Protein AF-A0A4Y5S464-F1 (afdb_monomer_lite)

InterPro domains:
  IPR039980 MAP kinase-activating death domain protein [PTHR13008] (1-144)
  IPR056574 MAP kinase-activating death domain protein, death domain [PF23629] (43-117)

Organism: NCBI:txid27890

Foldseek 3Di:
DDDDPVNVVVVVVVVVLVVQLVPLVNLVVVLVVQLVVLCVLVVNPPDDVVNVVVCVVDDPVVVVVVLVVLLVQSLLSLLQSLLQSQLSVHDLVSSLVSSVVVLVVSPHDPVSSVVSVVVSVCSVVDHNNRDDRDDHPSVVVVVD

Structure (mmCIF, N/CA/C/O backbone):
data_AF-A0A4Y5S464-F1
#
_entry.id   AF-A0A4Y5S464-F1
#
loop_
_atom_site.group_PDB
_atom_site.id
_atom_site.type_symbol
_atom_site.label_atom_id
_atom_site.label_alt_id
_atom_site.label_comp_id
_atom_site.label_asym_id
_atom_site.label_entity_id
_atom_site.label_seq_id
_atom_site.pdbx_PDB_ins_code
_atom_site.Cartn_x
_atom_site.Cartn_y
_atom_site.Cartn_z
_atom_site.occupancy
_atom_site.B_iso_or_equiv
_atom_site.auth_seq_id
_atom_site.auth_comp_id
_atom_site.auth_asym_id
_atom_site.auth_atom_id
_atom_site.pdbx_PDB_model_num
ATOM 1 N N . GLN A 1 1 ? -9.288 -2.757 45.845 1.00 63.09 1 GLN A N 1
ATOM 2 C CA . GLN A 1 1 ? -9.103 -3.900 44.922 1.00 63.09 1 GLN A CA 1
ATOM 3 C C . GLN A 1 1 ? -7.599 -4.104 44.748 1.00 63.09 1 GLN A C 1
ATOM 5 O O . GLN A 1 1 ? -6.915 -3.106 44.565 1.00 63.09 1 GLN A O 1
ATOM 10 N N . ARG A 1 2 ? -7.060 -5.322 44.913 1.00 70.88 2 ARG A N 1
ATOM 11 C CA . ARG A 1 2 ? -5.628 -5.603 44.679 1.00 70.88 2 ARG A CA 1
ATOM 12 C C . ARG A 1 2 ? -5.464 -5.961 43.200 1.00 70.88 2 ARG A C 1
ATOM 14 O O . ARG A 1 2 ? -6.079 -6.929 42.776 1.00 70.88 2 ARG A O 1
ATOM 21 N N . LEU A 1 3 ? -4.712 -5.159 42.447 1.00 76.38 3 LEU A N 1
ATOM 22 C CA . LEU A 1 3 ? -4.381 -5.427 41.044 1.00 76.38 3 LEU A CA 1
ATOM 23 C C . LEU A 1 3 ? -3.118 -6.292 41.001 1.00 76.38 3 LEU A C 1
ATOM 25 O O . LEU A 1 3 ? -2.147 -5.974 41.695 1.00 76.38 3 LEU A O 1
ATOM 29 N N . TYR A 1 4 ? -3.115 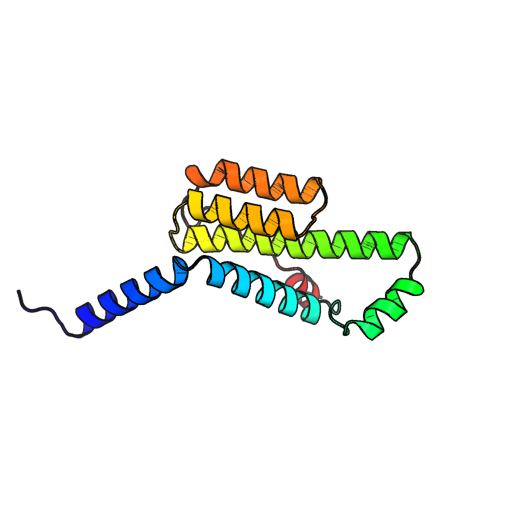-7.368 40.221 1.00 83.88 4 TYR A N 1
ATOM 30 C CA . TYR A 1 4 ? -1.912 -8.181 40.068 1.00 83.88 4 TYR A CA 1
ATOM 31 C C . TYR A 1 4 ? -0.915 -7.490 39.125 1.00 83.88 4 TYR A C 1
ATOM 33 O O . TYR A 1 4 ? -1.296 -6.857 38.144 1.00 83.88 4 TYR A O 1
ATOM 41 N N . LEU A 1 5 ? 0.387 -7.632 39.397 1.00 81.19 5 LEU A N 1
ATOM 42 C CA . LEU A 1 5 ? 1.458 -6.995 38.614 1.00 81.19 5 LEU A CA 1
ATOM 43 C C . LEU A 1 5 ? 1.368 -7.334 37.111 1.00 81.19 5 LEU A C 1
ATOM 45 O O . LEU A 1 5 ? 1.576 -6.470 36.267 1.00 81.19 5 LEU A O 1
ATOM 49 N N . PHE A 1 6 ? 1.020 -8.580 36.771 1.00 82.56 6 PHE A N 1
ATOM 50 C CA . PHE A 1 6 ? 0.881 -9.011 35.377 1.00 82.56 6 PHE A CA 1
ATOM 51 C C . PHE A 1 6 ? -0.332 -8.376 34.678 1.00 82.56 6 PHE A C 1
ATOM 53 O O . PHE A 1 6 ? -0.252 -8.084 33.491 1.00 82.56 6 PHE A O 1
ATOM 60 N N . GLU A 1 7 ? -1.429 -8.111 35.395 1.00 80.88 7 GLU A N 1
ATOM 61 C CA . GLU A 1 7 ? -2.596 -7.404 34.846 1.00 80.88 7 GLU A CA 1
ATOM 62 C C . GLU A 1 7 ? -2.238 -5.955 34.518 1.00 80.88 7 GLU A C 1
ATOM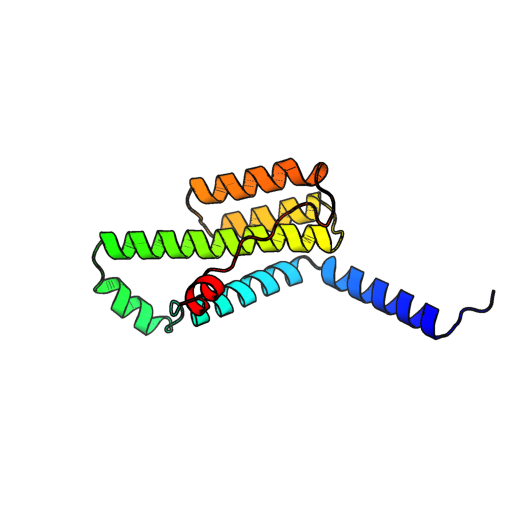 64 O O . GLU A 1 7 ? -2.650 -5.429 33.484 1.00 80.88 7 GLU A O 1
ATOM 69 N N . TRP A 1 8 ? -1.416 -5.326 35.366 1.00 78.81 8 TRP A N 1
ATOM 70 C CA . TRP A 1 8 ? -0.870 -4.001 35.089 1.00 78.81 8 TRP A CA 1
ATOM 71 C C . TRP A 1 8 ? 0.024 -4.012 33.845 1.00 78.81 8 TRP A C 1
ATOM 73 O O . TRP A 1 8 ? -0.178 -3.185 32.961 1.00 78.81 8 TRP A O 1
ATOM 83 N N . PHE A 1 9 ? 0.936 -4.983 33.721 1.00 74.50 9 PHE A N 1
ATOM 84 C CA . PHE A 1 9 ? 1.778 -5.120 32.529 1.00 74.50 9 PHE A CA 1
ATOM 85 C C . PHE A 1 9 ? 0.970 -5.366 31.254 1.00 74.50 9 PHE A C 1
ATOM 87 O O . PHE A 1 9 ? 1.260 -4.743 30.241 1.00 74.50 9 PHE A O 1
ATOM 94 N N . ILE A 1 10 ? -0.050 -6.230 31.286 1.00 78.81 10 ILE A N 1
ATOM 95 C CA . ILE A 1 10 ? -0.919 -6.467 30.124 1.00 78.81 10 ILE A CA 1
ATOM 96 C C . ILE A 1 10 ? -1.652 -5.176 29.743 1.00 78.81 10 ILE A C 1
ATOM 98 O O . ILE A 1 10 ? -1.664 -4.811 28.571 1.00 78.81 10 ILE A O 1
ATOM 102 N N . SER A 1 11 ? -2.198 -4.447 30.721 1.00 77.94 11 SER A N 1
ATOM 103 C CA . SER A 1 11 ? -2.880 -3.174 30.469 1.00 77.94 11 SER A CA 1
ATOM 104 C C . SER A 1 11 ? -1.940 -2.100 29.914 1.00 77.94 11 SER A C 1
ATOM 106 O O . SER A 1 11 ? -2.320 -1.364 29.004 1.00 77.94 11 SER A O 1
ATOM 108 N N . ASP A 1 12 ? -0.715 -2.002 30.428 1.00 77.44 12 ASP A N 1
ATOM 109 C CA . ASP A 1 12 ? 0.278 -1.041 29.947 1.00 77.44 12 ASP A CA 1
ATOM 110 C C . ASP A 1 12 ? 0.772 -1.399 28.539 1.00 77.44 12 ASP A C 1
ATOM 112 O O . ASP A 1 12 ? 0.837 -0.542 27.658 1.00 77.44 12 ASP A O 1
ATOM 116 N N . LEU A 1 13 ? 0.990 -2.690 28.271 1.00 72.00 13 LEU A N 1
ATOM 117 C CA . LEU A 1 13 ? 1.339 -3.189 26.944 1.00 72.00 13 LEU A CA 1
ATOM 118 C C . LEU A 1 13 ? 0.211 -2.938 25.938 1.00 72.00 13 LEU A C 1
ATOM 120 O O . LEU A 1 13 ? 0.476 -2.542 24.807 1.00 72.00 13 LEU A O 1
ATOM 124 N N . GLU A 1 14 ? -1.050 -3.120 26.335 1.00 74.06 14 GLU A N 1
ATOM 125 C CA . GLU A 1 14 ? -2.207 -2.793 25.500 1.00 74.06 14 GLU A CA 1
ATOM 126 C C . GLU A 1 14 ? -2.301 -1.298 25.201 1.00 74.06 14 GLU A C 1
ATOM 128 O O . GLU A 1 14 ? -2.581 -0.933 24.059 1.00 74.06 14 GLU A O 1
ATOM 133 N N . LYS A 1 15 ? -2.011 -0.433 26.179 1.00 76.38 15 LYS A N 1
ATOM 134 C CA . LYS A 1 15 ? -1.976 1.024 25.989 1.00 76.38 15 LYS A CA 1
ATOM 135 C C . LYS A 1 15 ? -0.849 1.457 25.062 1.00 76.38 15 LYS A C 1
ATOM 137 O O . LYS A 1 15 ? -1.091 2.238 24.146 1.00 76.38 15 LYS A O 1
ATOM 142 N N . LEU A 1 16 ? 0.363 0.942 25.261 1.00 72.62 16 LEU A N 1
ATOM 143 C CA . LEU A 1 16 ? 1.512 1.217 24.394 1.00 72.62 16 LEU A CA 1
ATOM 144 C C . LEU A 1 16 ? 1.250 0.726 22.971 1.00 72.62 16 LEU A C 1
ATOM 146 O O . LEU A 1 16 ? 1.499 1.442 22.004 1.00 72.62 16 LEU A O 1
ATOM 150 N N . ARG A 1 17 ? 0.672 -0.468 22.845 1.00 68.81 17 ARG A N 1
ATOM 151 C CA . ARG A 1 17 ? 0.278 -1.059 21.571 1.00 68.81 17 ARG A CA 1
ATOM 152 C C . ARG A 1 17 ? -0.788 -0.209 20.869 1.00 68.81 17 ARG A C 1
ATOM 154 O O . ARG A 1 17 ? -0.638 0.100 19.694 1.00 68.81 17 ARG A O 1
ATOM 161 N N . HIS A 1 18 ? -1.816 0.233 21.590 1.00 72.25 18 HIS A N 1
ATOM 162 C CA . HIS A 1 18 ? -2.836 1.143 21.065 1.00 72.25 18 HIS A CA 1
ATOM 163 C C . HIS A 1 18 ? -2.245 2.506 20.666 1.00 72.25 18 HIS A C 1
ATOM 165 O O . HIS A 1 18 ? -2.634 3.062 19.645 1.00 72.25 18 HIS A O 1
ATOM 171 N N . SER A 1 19 ? -1.281 3.026 21.431 1.00 78.31 19 SER A N 1
ATOM 172 C CA . SER A 1 19 ? -0.553 4.264 21.119 1.00 78.31 19 SER A CA 1
ATOM 173 C C . SER A 1 19 ? 0.261 4.144 19.824 1.00 78.31 19 SER A C 1
ATOM 175 O O . SER A 1 19 ? 0.228 5.044 18.987 1.00 78.31 19 SER A O 1
ATOM 177 N N . LEU A 1 20 ? 0.926 3.002 19.610 1.00 80.69 20 LEU A N 1
ATOM 178 C CA . LEU A 1 20 ? 1.693 2.740 18.393 1.00 80.69 20 LEU A CA 1
ATOM 179 C C . LEU A 1 20 ? 0.788 2.636 17.158 1.00 80.69 20 LEU A C 1
ATOM 181 O O . LEU A 1 20 ? 1.052 3.299 16.161 1.00 80.69 20 LEU A O 1
ATOM 185 N N . TRP A 1 21 ? -0.297 1.854 17.215 1.00 84.69 21 TRP A N 1
ATOM 186 C CA . TRP A 1 21 ? -1.204 1.708 16.066 1.00 84.69 21 TRP A CA 1
ATOM 187 C C . TRP A 1 21 ? -1.999 2.977 15.767 1.00 84.69 21 TRP A C 1
ATOM 189 O O . TRP A 1 21 ? -2.328 3.225 14.610 1.00 84.69 21 TRP A O 1
ATOM 199 N N . ALA A 1 22 ? -2.297 3.786 16.787 1.00 82.88 22 ALA A N 1
ATOM 200 C CA . ALA A 1 22 ? -2.927 5.090 16.605 1.00 82.88 22 ALA A CA 1
ATOM 201 C C . ALA A 1 22 ? -1.994 6.096 15.909 1.00 82.88 22 ALA A C 1
ATOM 203 O O . ALA A 1 22 ? -2.467 7.068 15.317 1.00 82.88 22 ALA A O 1
ATOM 204 N N . ASN A 1 23 ? -0.675 5.871 15.934 1.00 90.38 23 ASN A N 1
ATOM 205 C CA . ASN A 1 23 ? 0.254 6.682 15.167 1.00 90.38 23 ASN A CA 1
ATOM 206 C C . ASN A 1 23 ? 0.123 6.363 13.672 1.00 90.38 23 ASN A C 1
ATOM 208 O O . ASN A 1 23 ? 0.663 5.389 13.158 1.00 90.38 23 ASN A O 1
ATOM 212 N N . LEU A 1 24 ? -0.557 7.238 12.939 1.00 89.56 24 LEU A N 1
ATOM 213 C CA . LEU A 1 24 ? -0.723 7.092 11.499 1.00 89.56 24 LEU A CA 1
ATOM 214 C C . LEU A 1 24 ? 0.603 7.115 10.720 1.00 89.56 24 LEU A C 1
ATOM 216 O O . LEU A 1 24 ? 0.649 6.554 9.627 1.00 89.56 24 LEU A O 1
ATOM 220 N N . GLN A 1 25 ? 1.670 7.744 11.225 1.00 91.69 25 GLN A N 1
ATOM 221 C CA . GLN A 1 25 ? 2.973 7.729 10.546 1.00 91.69 25 GLN A CA 1
ATOM 222 C C . GLN A 1 25 ? 3.562 6.318 10.501 1.00 91.69 25 GLN A C 1
ATOM 224 O O . GLN A 1 25 ? 4.039 5.893 9.457 1.00 91.69 25 GLN A O 1
ATOM 229 N N . PHE A 1 26 ? 3.411 5.561 11.589 1.00 92.56 26 PHE A N 1
ATOM 230 C CA . PHE A 1 26 ? 3.907 4.191 11.684 1.00 92.56 26 PHE A CA 1
ATOM 231 C C . PHE A 1 26 ? 3.412 3.315 10.521 1.00 92.56 26 PHE A C 1
ATOM 233 O O . PHE A 1 26 ? 4.185 2.575 9.926 1.00 92.56 26 PHE A O 1
ATOM 240 N N . TRP A 1 27 ? 2.138 3.430 10.142 1.00 94.50 27 TRP A N 1
ATOM 241 C CA . TRP A 1 27 ? 1.570 2.646 9.038 1.00 94.50 27 TRP A CA 1
ATOM 242 C C . TRP A 1 27 ? 2.109 3.026 7.662 1.00 94.50 27 TRP A C 1
ATOM 244 O O . TRP A 1 27 ? 2.127 2.197 6.755 1.00 94.50 27 TRP A O 1
ATOM 254 N N . GLU A 1 28 ? 2.520 4.278 7.495 1.00 95.06 28 GLU A N 1
ATOM 255 C CA . GLU A 1 28 ? 3.161 4.740 6.269 1.00 95.06 28 GLU A CA 1
ATOM 256 C C . GLU A 1 28 ? 4.589 4.211 6.175 1.00 95.06 28 GLU A C 1
ATOM 258 O O . GLU A 1 28 ? 4.963 3.687 5.131 1.00 95.06 28 GLU A O 1
ATOM 263 N N . ASP A 1 29 ? 5.330 4.236 7.283 1.00 95.31 29 ASP A N 1
ATOM 264 C CA . ASP A 1 29 ? 6.674 3.663 7.359 1.00 95.31 29 ASP A CA 1
ATOM 265 C C . ASP A 1 29 ? 6.630 2.146 7.093 1.00 95.31 29 ASP A C 1
ATOM 267 O O . ASP A 1 29 ? 7.336 1.651 6.218 1.00 95.31 29 ASP A O 1
ATOM 271 N N . VAL A 1 30 ? 5.697 1.419 7.727 1.00 94.94 30 VAL A N 1
ATOM 272 C CA . VAL A 1 30 ? 5.469 -0.019 7.477 1.00 94.94 30 VAL A CA 1
ATOM 273 C C . VAL A 1 30 ? 5.149 -0.304 6.011 1.00 94.94 30 VAL A C 1
ATOM 275 O O . VAL A 1 30 ? 5.612 -1.301 5.458 1.00 94.94 30 VAL A O 1
ATOM 278 N N . PHE A 1 31 ? 4.346 0.547 5.367 1.00 95.94 31 PHE A N 1
ATOM 279 C CA . PHE A 1 31 ? 4.045 0.394 3.947 1.00 95.94 31 PHE A CA 1
ATOM 280 C C . PHE A 1 31 ? 5.298 0.562 3.088 1.00 95.94 31 PHE A C 1
ATOM 282 O O . PHE A 1 31 ? 5.548 -0.266 2.215 1.00 95.94 31 PHE A O 1
ATOM 289 N N . LEU A 1 32 ? 6.088 1.608 3.336 1.00 95.06 32 LEU A N 1
ATOM 290 C CA . LEU A 1 32 ? 7.307 1.888 2.580 1.00 95.06 32 LEU A CA 1
ATOM 291 C C . LEU A 1 32 ? 8.354 0.785 2.762 1.00 95.06 32 LEU A C 1
ATOM 293 O O . LEU A 1 32 ? 8.931 0.340 1.769 1.00 95.06 32 LEU A O 1
ATOM 297 N N . ASP A 1 33 ? 8.529 0.290 3.986 1.00 95.19 33 ASP A N 1
ATOM 298 C CA . ASP A 1 33 ? 9.431 -0.821 4.291 1.00 95.19 33 ASP A CA 1
ATOM 299 C C . ASP A 1 33 ? 8.997 -2.105 3.570 1.00 95.19 33 ASP A C 1
ATOM 301 O O . ASP A 1 33 ? 9.813 -2.776 2.937 1.00 95.19 33 ASP A O 1
ATOM 305 N N . ALA A 1 34 ? 7.697 -2.424 3.590 1.00 94.56 34 ALA A N 1
ATOM 306 C CA . ALA A 1 34 ? 7.164 -3.594 2.896 1.00 94.56 34 ALA A CA 1
ATOM 307 C C . ALA A 1 34 ? 7.299 -3.480 1.366 1.00 94.56 34 ALA A C 1
ATOM 309 O O . ALA A 1 34 ? 7.586 -4.471 0.695 1.00 94.56 34 ALA A O 1
ATOM 310 N N . VAL A 1 35 ? 7.122 -2.278 0.805 1.00 94.00 35 VAL A N 1
ATOM 311 C CA . VAL A 1 35 ? 7.354 -2.009 -0.624 1.00 94.00 35 VAL A CA 1
ATOM 312 C C . VAL A 1 35 ? 8.826 -2.197 -0.978 1.00 94.00 35 VAL A C 1
ATOM 314 O O . VAL A 1 35 ? 9.121 -2.852 -1.977 1.00 94.00 35 VAL A O 1
ATOM 317 N N . ALA A 1 36 ? 9.742 -1.647 -0.178 1.00 92.38 36 ALA A N 1
ATOM 318 C CA . ALA A 1 36 ? 11.178 -1.790 -0.396 1.00 92.38 36 ALA A CA 1
ATOM 319 C C . ALA A 1 36 ? 11.595 -3.266 -0.355 1.00 92.38 36 ALA A C 1
ATOM 321 O O . ALA A 1 36 ? 12.223 -3.755 -1.293 1.00 92.38 36 ALA A O 1
ATOM 322 N N . GLN A 1 37 ? 11.152 -3.999 0.670 1.00 92.00 37 GLN A N 1
ATOM 323 C CA . GLN A 1 37 ? 11.432 -5.425 0.810 1.00 92.00 37 GLN A CA 1
ATOM 324 C C . GLN A 1 37 ? 10.897 -6.239 -0.374 1.00 92.00 37 GLN A C 1
ATOM 326 O O . GLN A 1 37 ? 11.612 -7.072 -0.924 1.00 92.00 37 GLN A O 1
ATOM 331 N N . GLU A 1 38 ? 9.650 -6.015 -0.793 1.00 91.94 38 GLU A N 1
ATOM 332 C CA . GLU A 1 38 ? 9.094 -6.762 -1.921 1.00 91.94 38 GLU A CA 1
ATOM 333 C C . GLU A 1 38 ? 9.806 -6.447 -3.230 1.00 91.94 38 GLU A C 1
ATOM 335 O O . GLU A 1 38 ? 10.069 -7.373 -3.996 1.00 91.94 38 GLU A O 1
ATOM 340 N N . ARG A 1 39 ? 10.145 -5.176 -3.481 1.00 90.69 39 ARG A N 1
ATOM 341 C CA . ARG A 1 39 ? 10.906 -4.775 -4.671 1.00 90.69 39 ARG A CA 1
ATOM 342 C C . ARG A 1 39 ? 12.278 -5.442 -4.707 1.00 90.69 39 ARG A C 1
ATOM 344 O O . ARG A 1 39 ? 12.669 -5.911 -5.775 1.00 90.69 39 ARG A O 1
ATOM 351 N N . ASP A 1 40 ? 12.973 -5.532 -3.578 1.00 88.94 40 ASP A N 1
ATOM 352 C CA . ASP A 1 40 ? 14.239 -6.265 -3.472 1.00 88.94 40 ASP A CA 1
ATOM 353 C C . ASP A 1 40 ? 14.039 -7.759 -3.789 1.00 88.94 40 ASP A C 1
ATOM 355 O O . ASP A 1 40 ? 14.675 -8.309 -4.690 1.00 88.94 40 ASP A O 1
ATOM 359 N N . MET A 1 41 ? 13.043 -8.399 -3.166 1.00 87.81 41 MET A N 1
ATOM 360 C CA . MET A 1 41 ? 12.755 -9.825 -3.367 1.00 87.81 41 MET A CA 1
ATOM 361 C C . MET A 1 41 ? 12.371 -10.193 -4.808 1.00 87.81 41 MET A C 1
ATOM 363 O O . MET A 1 41 ? 12.708 -11.286 -5.269 1.00 87.81 41 MET A O 1
ATOM 367 N N . VAL A 1 42 ? 11.652 -9.322 -5.527 1.00 86.88 42 VAL A N 1
ATOM 368 C CA . VAL A 1 42 ? 11.296 -9.551 -6.942 1.00 86.88 42 VAL A CA 1
ATOM 369 C C . VAL A 1 42 ? 12.372 -9.051 -7.917 1.00 86.88 42 VAL A C 1
ATOM 371 O O . VAL A 1 42 ? 12.214 -9.195 -9.131 1.00 86.88 42 VAL A O 1
ATOM 374 N N . GLY A 1 43 ? 13.471 -8.483 -7.406 1.00 83.69 43 GLY A N 1
ATOM 375 C CA . GLY A 1 43 ? 14.601 -7.990 -8.192 1.00 83.69 43 GLY A CA 1
ATOM 376 C C . GLY A 1 43 ? 14.345 -6.662 -8.910 1.00 83.69 43 GLY A C 1
ATOM 377 O O . GLY A 1 43 ? 15.020 -6.369 -9.900 1.00 83.69 43 GLY A O 1
ATOM 378 N N . MET A 1 44 ? 13.369 -5.878 -8.447 1.00 82.88 44 MET A N 1
ATOM 379 C CA . MET A 1 44 ? 13.079 -4.523 -8.925 1.00 82.88 44 MET A CA 1
ATOM 380 C C . MET A 1 44 ? 13.964 -3.456 -8.272 1.00 82.88 44 MET A C 1
ATOM 382 O O . MET A 1 44 ? 14.172 -2.419 -8.894 1.00 82.88 44 MET A O 1
ATOM 386 N N . ASP A 1 45 ? 14.509 -3.685 -7.073 1.00 76.50 45 ASP A N 1
ATOM 387 C CA . ASP A 1 45 ? 15.404 -2.728 -6.410 1.00 76.50 45 ASP A CA 1
ATOM 388 C C . ASP A 1 45 ? 16.875 -2.988 -6.779 1.00 76.50 45 ASP A C 1
ATOM 390 O O . ASP A 1 45 ? 17.550 -3.829 -6.198 1.00 76.50 45 ASP A O 1
ATOM 394 N N . GLN A 1 46 ? 17.3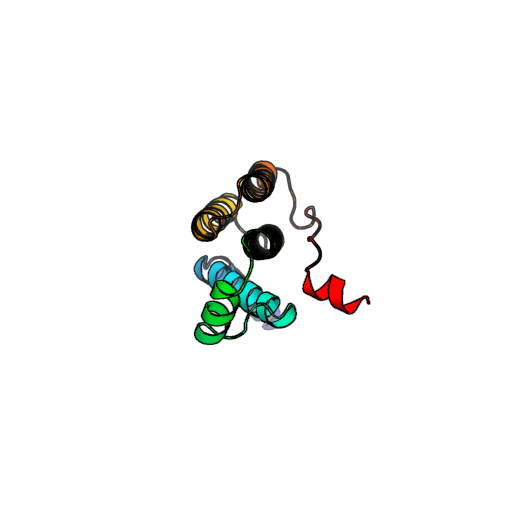69 -2.309 -7.818 1.00 66.31 46 GLN A N 1
ATOM 395 C CA . GLN A 1 46 ? 18.754 -2.453 -8.309 1.00 66.31 46 GLN A CA 1
ATOM 396 C C . GLN A 1 46 ? 19.580 -1.169 -8.146 1.00 66.31 46 GLN A C 1
ATOM 398 O O . GLN A 1 46 ? 20.605 -0.982 -8.795 1.00 66.31 46 GLN A O 1
ATOM 403 N N . GLY A 1 47 ? 19.140 -0.252 -7.285 1.00 68.94 47 GLY A N 1
ATOM 404 C CA . GLY A 1 47 ? 19.767 1.056 -7.135 1.00 68.94 47 GLY A CA 1
ATOM 405 C C . GLY A 1 47 ? 19.438 2.017 -8.287 1.00 68.94 47 GLY A C 1
ATOM 406 O O . GLY A 1 47 ? 19.332 1.660 -9.463 1.00 68.94 47 GLY A O 1
ATOM 407 N N . THR A 1 48 ? 19.285 3.294 -7.942 1.00 68.44 48 THR A N 1
ATOM 408 C CA . THR A 1 48 ? 18.728 4.339 -8.823 1.00 68.44 48 THR A CA 1
ATOM 409 C C . THR A 1 48 ? 19.470 4.494 -10.156 1.00 68.44 48 THR A C 1
ATOM 411 O O . THR A 1 48 ? 18.845 4.675 -11.202 1.00 68.44 48 THR A O 1
ATOM 414 N N . VAL A 1 49 ? 20.802 4.389 -10.150 1.00 73.75 49 VAL A N 1
ATOM 415 C CA . VAL A 1 49 ? 21.642 4.560 -11.348 1.00 73.75 49 VAL A CA 1
ATOM 416 C C . VAL A 1 49 ? 21.510 3.382 -12.312 1.00 73.75 49 VAL A C 1
ATOM 418 O O . VAL A 1 49 ? 21.437 3.584 -13.527 1.00 73.75 49 VAL A O 1
ATOM 421 N N . GLU A 1 50 ? 21.484 2.153 -11.799 1.00 75.00 50 GLU A N 1
ATOM 422 C CA . GLU A 1 50 ? 21.374 0.960 -12.640 1.00 75.00 50 GLU A CA 1
ATOM 423 C C . GLU A 1 50 ? 19.965 0.833 -13.220 1.00 75.00 50 GLU A C 1
ATOM 425 O O . GLU A 1 50 ? 19.813 0.579 -14.418 1.00 75.00 50 GLU A O 1
ATOM 430 N N . MET A 1 51 ? 18.942 1.142 -12.416 1.00 75.12 51 MET A N 1
ATOM 431 C CA . MET A 1 51 ? 17.559 1.219 -12.882 1.00 75.12 51 MET A CA 1
ATOM 432 C C . MET A 1 51 ? 17.393 2.209 -14.033 1.00 75.12 51 MET A C 1
ATOM 434 O O . MET A 1 51 ? 16.795 1.867 -15.050 1.00 75.12 51 MET A O 1
ATOM 438 N N . MET A 1 52 ? 17.963 3.412 -13.920 1.00 76.25 52 MET A N 1
ATOM 439 C CA . MET A 1 52 ? 17.891 4.428 -14.978 1.00 76.25 52 MET A CA 1
ATOM 440 C C . MET A 1 52 ? 18.567 3.961 -16.275 1.00 76.25 52 MET A C 1
ATOM 442 O O . MET A 1 52 ? 18.030 4.172 -17.366 1.00 76.25 52 MET A O 1
ATOM 446 N N . LYS A 1 53 ? 19.718 3.282 -16.169 1.00 79.44 53 LYS A N 1
ATOM 447 C CA . LYS A 1 53 ? 20.429 2.712 -17.325 1.00 79.44 53 LYS A CA 1
ATOM 448 C C . LYS A 1 53 ? 19.659 1.567 -17.980 1.00 79.44 53 LYS A C 1
ATOM 450 O O . LYS A 1 53 ? 19.616 1.508 -19.201 1.00 79.44 53 LYS A O 1
ATOM 455 N N . ARG A 1 54 ? 19.032 0.678 -17.204 1.00 78.12 54 ARG A N 1
ATOM 456 C CA . ARG A 1 54 ? 18.170 -0.378 -17.760 1.00 78.12 54 ARG A CA 1
ATOM 457 C C . ARG A 1 54 ? 16.917 0.219 -18.383 1.00 78.12 54 ARG A C 1
ATOM 459 O O . ARG A 1 54 ? 16.543 -0.140 -19.489 1.00 78.12 54 ARG A O 1
ATOM 466 N N . TYR A 1 55 ? 16.287 1.186 -17.726 1.00 79.12 55 TYR A N 1
ATOM 467 C CA . TYR A 1 55 ? 15.062 1.792 -18.234 1.00 79.12 55 TYR A CA 1
ATOM 468 C C . TYR A 1 55 ? 15.263 2.455 -19.602 1.00 79.12 55 TYR A C 1
ATOM 470 O O . TYR A 1 55 ? 14.394 2.342 -20.472 1.00 79.12 55 TYR A O 1
ATOM 478 N N . SER A 1 56 ? 16.412 3.103 -19.833 1.00 80.69 56 SER A N 1
ATOM 479 C CA . SER A 1 56 ? 16.724 3.732 -21.121 1.00 80.69 56 SER A CA 1
ATOM 480 C C . SER A 1 56 ? 16.865 2.723 -22.269 1.00 80.69 56 SER A C 1
ATOM 482 O O . SER A 1 56 ? 16.514 3.071 -23.396 1.00 80.69 56 SER A O 1
ATOM 484 N N . THR A 1 57 ? 17.263 1.477 -21.988 1.00 84.81 57 THR A N 1
ATOM 485 C CA . THR A 1 57 ? 17.420 0.410 -22.992 1.00 84.81 57 THR A CA 1
ATOM 486 C C . THR A 1 57 ? 16.150 -0.407 -23.237 1.00 84.81 57 THR A C 1
ATOM 488 O O . THR A 1 57 ? 16.042 -1.051 -24.278 1.00 84.81 57 THR A O 1
ATOM 491 N N . LEU A 1 58 ? 15.169 -0.356 -22.329 1.00 86.50 58 LEU A N 1
ATOM 492 C CA . LEU A 1 58 ? 13.903 -1.076 -22.483 1.00 86.50 58 LEU A CA 1
ATOM 493 C C . LEU A 1 58 ? 13.029 -0.515 -23.607 1.00 86.50 58 LEU A C 1
ATOM 495 O O . LEU A 1 58 ? 12.860 0.701 -23.765 1.00 86.50 58 LEU A O 1
ATOM 499 N N . SER A 1 59 ? 12.367 -1.424 -24.319 1.00 90.69 59 SER A N 1
ATOM 500 C CA . SER A 1 59 ? 11.312 -1.088 -25.266 1.00 90.69 59 SER A CA 1
ATOM 501 C C . SER A 1 59 ? 10.102 -0.468 -24.557 1.00 90.69 59 SER A C 1
ATOM 503 O O . SER A 1 59 ? 9.849 -0.668 -23.366 1.00 90.69 59 SER A O 1
ATOM 505 N N . ARG A 1 60 ? 9.269 0.253 -25.315 1.00 89.06 60 ARG A N 1
ATOM 506 C CA . ARG A 1 60 ? 8.011 0.822 -24.800 1.00 89.06 60 ARG A CA 1
ATOM 507 C C . ARG A 1 60 ? 7.093 -0.241 -24.178 1.00 89.06 60 ARG A C 1
ATOM 509 O O . ARG A 1 60 ? 6.375 0.063 -23.227 1.00 89.06 60 ARG A O 1
ATOM 516 N N . VAL A 1 61 ? 7.102 -1.463 -24.711 1.00 91.31 61 VAL A N 1
ATOM 517 C CA . VAL A 1 61 ? 6.281 -2.572 -24.204 1.00 91.31 61 VAL A CA 1
ATOM 518 C C . VAL A 1 61 ? 6.799 -3.049 -22.849 1.00 91.31 61 VAL A C 1
ATOM 520 O O . VAL A 1 61 ? 6.012 -3.190 -21.918 1.00 91.31 61 VAL A O 1
ATOM 523 N N . GLU A 1 62 ? 8.111 -3.231 -22.706 1.00 87.31 62 GLU A N 1
ATOM 524 C CA . GLU A 1 62 ? 8.723 -3.662 -21.444 1.00 87.31 62 GLU A CA 1
ATOM 525 C C . GLU A 1 62 ? 8.580 -2.608 -20.347 1.00 87.31 62 GLU A C 1
ATOM 527 O O . GLU A 1 62 ? 8.231 -2.949 -19.221 1.00 87.31 62 GLU A O 1
ATOM 532 N N . ARG A 1 63 ? 8.741 -1.320 -20.680 1.00 87.94 63 ARG A N 1
ATOM 533 C CA . ARG A 1 63 ? 8.474 -0.222 -19.735 1.00 87.94 63 ARG A CA 1
ATOM 534 C C . ARG A 1 63 ? 7.038 -0.257 -19.223 1.00 87.94 63 ARG A C 1
ATOM 536 O O . ARG A 1 63 ? 6.808 -0.137 -18.026 1.00 87.94 63 ARG A O 1
ATOM 543 N N . LYS A 1 64 ? 6.072 -0.467 -20.122 1.00 88.94 64 LYS A N 1
ATOM 544 C CA . LYS A 1 64 ? 4.658 -0.575 -19.746 1.00 88.94 64 LYS A CA 1
ATOM 545 C C . LYS A 1 64 ? 4.392 -1.810 -18.883 1.00 88.94 64 LYS A C 1
ATOM 547 O O . LYS A 1 64 ? 3.578 -1.744 -17.970 1.00 88.94 64 LYS A O 1
ATOM 552 N N . ARG A 1 65 ? 5.071 -2.926 -19.154 1.00 89.06 65 ARG A N 1
ATOM 553 C CA . ARG A 1 65 ? 4.978 -4.133 -18.329 1.00 89.06 65 ARG A CA 1
ATOM 554 C C . ARG A 1 65 ? 5.518 -3.893 -16.919 1.00 89.06 65 ARG A C 1
ATOM 556 O O . ARG A 1 65 ? 4.811 -4.199 -15.972 1.00 89.06 65 ARG A O 1
ATOM 563 N N . LEU A 1 66 ? 6.694 -3.277 -16.787 1.00 88.31 66 LEU A N 1
ATOM 564 C CA . LEU A 1 66 ? 7.255 -2.924 -15.480 1.00 88.31 66 LEU A CA 1
ATOM 565 C C . LEU A 1 66 ? 6.335 -1.993 -14.687 1.00 88.31 66 LEU A C 1
ATOM 567 O O . LEU A 1 66 ? 6.130 -2.218 -13.503 1.00 88.31 66 LEU A O 1
ATOM 571 N N . GLN A 1 67 ? 5.731 -0.996 -15.338 1.00 88.88 67 GLN A N 1
ATOM 572 C CA . GLN A 1 67 ? 4.739 -0.125 -14.694 1.00 88.88 67 GLN A CA 1
ATOM 573 C C . GLN A 1 67 ? 3.529 -0.912 -14.174 1.00 88.88 67 GLN A C 1
ATOM 575 O O . GLN A 1 67 ? 3.062 -0.663 -13.070 1.00 88.88 67 GLN A O 1
ATOM 580 N N . LEU A 1 68 ? 3.026 -1.879 -14.948 1.00 91.44 68 LEU A N 1
ATOM 581 C CA . LEU A 1 68 ? 1.907 -2.722 -14.519 1.00 91.44 68 LEU A CA 1
ATOM 582 C C . LEU A 1 68 ? 2.280 -3.658 -13.364 1.00 91.44 68 LEU A C 1
ATOM 584 O O . LEU A 1 68 ? 1.441 -3.907 -12.497 1.00 91.44 68 LEU A O 1
ATOM 588 N N . ASP A 1 69 ? 3.502 -4.188 -13.367 1.00 90.62 69 ASP A N 1
ATOM 589 C CA . ASP A 1 69 ? 4.006 -5.044 -12.293 1.00 90.62 69 ASP A CA 1
ATOM 590 C C . ASP A 1 69 ? 4.206 -4.231 -10.996 1.00 90.62 69 ASP A C 1
ATOM 592 O O . ASP A 1 69 ? 3.828 -4.695 -9.920 1.00 90.62 69 ASP A O 1
ATOM 596 N N . GLU A 1 70 ? 4.688 -2.990 -11.107 1.00 91.62 70 GLU A N 1
ATOM 597 C CA . GLU A 1 70 ? 4.807 -2.032 -10.001 1.00 91.62 70 GLU A CA 1
ATOM 598 C C . GLU A 1 70 ? 3.433 -1.659 -9.417 1.00 91.62 70 GLU A C 1
ATOM 600 O O . GLU A 1 70 ? 3.203 -1.797 -8.214 1.00 91.62 70 GLU A O 1
ATOM 605 N N . ASP A 1 71 ? 2.472 -1.284 -10.268 1.00 93.62 71 ASP A N 1
ATOM 606 C CA . ASP A 1 71 ? 1.095 -0.995 -9.853 1.00 93.62 71 ASP A CA 1
ATOM 607 C C . ASP A 1 71 ? 0.462 -2.188 -9.113 1.00 93.62 71 ASP A C 1
ATOM 609 O O . ASP A 1 71 ? -0.263 -2.036 -8.121 1.00 93.62 71 ASP A O 1
ATOM 613 N N . ARG A 1 72 ? 0.735 -3.410 -9.587 1.00 92.81 72 ARG A N 1
ATOM 614 C CA . ARG A 1 72 ? 0.257 -4.642 -8.956 1.00 92.81 72 ARG A CA 1
ATOM 615 C C . ARG A 1 72 ? 0.880 -4.851 -7.576 1.00 92.81 72 ARG A C 1
ATOM 617 O O . ARG A 1 72 ? 0.158 -5.229 -6.651 1.00 92.81 72 ARG A O 1
ATOM 624 N N . LEU A 1 73 ? 2.186 -4.629 -7.436 1.00 93.75 73 LEU A N 1
ATOM 625 C CA . LEU A 1 73 ? 2.908 -4.754 -6.168 1.00 93.75 73 LEU A CA 1
ATOM 626 C C . LEU A 1 73 ? 2.352 -3.762 -5.140 1.00 93.75 73 LEU A C 1
ATOM 628 O O . LEU A 1 73 ? 1.885 -4.171 -4.074 1.00 93.75 73 LEU A O 1
ATOM 632 N N . LEU A 1 74 ? 2.305 -2.478 -5.503 1.00 95.25 74 LEU A N 1
ATOM 633 C CA . LEU A 1 74 ? 1.830 -1.406 -4.630 1.00 95.25 74 LEU A CA 1
ATOM 634 C C . LEU A 1 74 ? 0.368 -1.604 -4.223 1.00 95.25 74 LEU A C 1
ATOM 636 O O . LEU A 1 74 ? 0.024 -1.472 -3.049 1.00 95.25 74 LEU A O 1
ATOM 640 N N . SER A 1 75 ? -0.499 -1.973 -5.169 1.00 95.31 75 SER A N 1
ATOM 641 C CA . SER A 1 75 ? -1.917 -2.192 -4.872 1.00 95.31 75 SER A CA 1
ATOM 642 C C . SER A 1 75 ? -2.169 -3.394 -3.964 1.00 95.31 75 SER A C 1
ATOM 644 O O . SER A 1 75 ? -3.071 -3.353 -3.127 1.00 95.31 75 SER A O 1
ATOM 646 N N . THR A 1 76 ? -1.371 -4.453 -4.102 1.00 95.12 76 THR A N 1
ATOM 647 C CA . THR A 1 76 ? -1.447 -5.646 -3.249 1.00 95.12 76 THR A CA 1
ATOM 648 C C . THR A 1 76 ? -1.045 -5.310 -1.818 1.00 95.12 76 THR A C 1
ATOM 650 O O . THR A 1 76 ? -1.776 -5.633 -0.882 1.00 95.12 76 THR A O 1
ATOM 653 N N . LEU A 1 77 ? 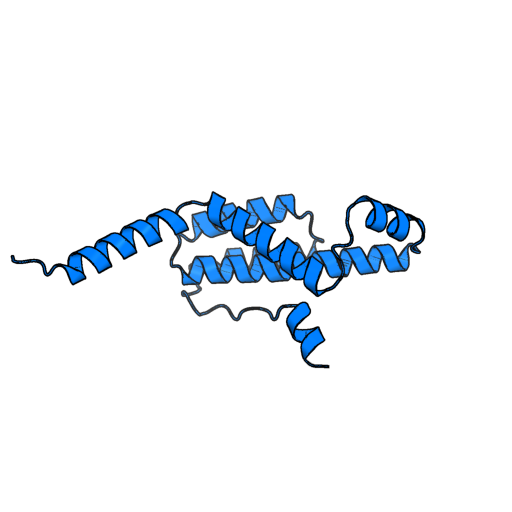0.075 -4.604 -1.652 1.00 95.50 77 LEU A N 1
ATOM 654 C CA . LEU A 1 77 ? 0.552 -4.159 -0.346 1.00 95.50 77 LEU A CA 1
ATOM 655 C C . LEU A 1 77 ? -0.424 -3.198 0.323 1.00 95.50 77 LEU A C 1
ATOM 657 O O . LEU A 1 77 ? -0.748 -3.379 1.492 1.00 95.50 77 LEU A O 1
ATOM 661 N N . LEU A 1 78 ? -0.948 -2.222 -0.420 1.00 96.12 78 LEU A N 1
ATOM 662 C CA . LEU A 1 78 ? -1.870 -1.231 0.128 1.00 96.12 78 LEU A CA 1
ATOM 663 C C . LEU A 1 78 ? -3.217 -1.857 0.525 1.00 96.12 78 LEU A C 1
ATOM 665 O O . LEU A 1 78 ? -3.799 -1.485 1.544 1.00 96.12 78 LEU A O 1
ATOM 669 N N . PHE A 1 79 ? -3.688 -2.851 -0.235 1.00 95.69 79 PHE A N 1
ATOM 670 C CA . PHE A 1 79 ? -4.855 -3.659 0.127 1.00 95.69 79 PHE A CA 1
ATOM 671 C C . PHE A 1 79 ? -4.619 -4.432 1.433 1.00 95.69 79 PHE A C 1
ATOM 673 O O . PHE A 1 79 ? -5.441 -4.371 2.348 1.00 95.69 79 PHE A O 1
ATOM 680 N N . ASN A 1 80 ? -3.482 -5.123 1.542 1.00 95.19 80 ASN A N 1
ATOM 681 C CA . ASN A 1 80 ? -3.139 -5.895 2.735 1.00 95.19 80 ASN A CA 1
ATOM 682 C C . ASN A 1 80 ? -2.918 -4.993 3.958 1.00 95.19 80 ASN A C 1
ATOM 684 O O . ASN A 1 80 ? -3.319 -5.357 5.058 1.00 95.19 80 ASN A O 1
ATOM 688 N N . LEU A 1 81 ? -2.348 -3.799 3.773 1.00 95.44 81 LEU A N 1
ATOM 689 C CA . LEU A 1 81 ? -2.189 -2.801 4.829 1.00 95.44 81 LEU A CA 1
ATOM 690 C C . LEU A 1 81 ? -3.545 -2.390 5.410 1.00 95.44 81 LEU A C 1
ATOM 692 O O . LEU A 1 81 ? -3.716 -2.407 6.624 1.00 95.44 81 LEU A O 1
ATOM 696 N N . ALA A 1 82 ? -4.529 -2.087 4.556 1.00 94.44 82 ALA A N 1
ATOM 697 C CA . ALA A 1 82 ? -5.882 -1.751 5.000 1.00 94.44 82 ALA A CA 1
ATOM 698 C C . ALA A 1 82 ? -6.525 -2.896 5.804 1.00 94.44 82 ALA A C 1
ATOM 700 O O . ALA A 1 82 ? -7.145 -2.650 6.840 1.00 94.44 82 ALA A O 1
ATOM 701 N N . ALA A 1 83 ? -6.333 -4.143 5.361 1.00 92.88 83 ALA A N 1
ATOM 702 C CA . ALA A 1 83 ? -6.795 -5.329 6.077 1.00 92.88 83 ALA A CA 1
ATOM 703 C C . ALA A 1 83 ? -6.117 -5.472 7.451 1.00 92.88 83 ALA A C 1
ATOM 705 O O . ALA A 1 83 ? -6.794 -5.691 8.453 1.00 92.88 83 ALA A O 1
ATOM 706 N N . PHE A 1 84 ? -4.797 -5.273 7.526 1.00 92.00 84 PHE A N 1
ATOM 707 C CA . PHE A 1 84 ? -4.069 -5.307 8.793 1.00 92.00 84 PHE A CA 1
ATOM 708 C C . PHE A 1 84 ? -4.513 -4.200 9.748 1.00 92.00 84 PHE A C 1
ATOM 710 O O . PHE A 1 84 ? -4.736 -4.480 10.922 1.00 92.00 84 PHE A O 1
ATOM 717 N N . MET A 1 85 ? -4.707 -2.966 9.277 1.00 92.19 85 MET A N 1
ATOM 718 C CA . MET A 1 85 ? -5.203 -1.882 10.132 1.00 92.19 85 MET A CA 1
ATOM 719 C C . MET A 1 85 ? -6.589 -2.207 10.716 1.00 92.19 85 MET A C 1
ATOM 721 O O . MET A 1 85 ? -6.835 -1.951 11.898 1.00 92.19 85 MET A O 1
ATOM 725 N N . LEU A 1 86 ? -7.472 -2.828 9.922 1.00 91.50 86 LEU A N 1
ATOM 726 C CA . LEU A 1 86 ? -8.779 -3.294 10.394 1.00 91.50 86 LEU A CA 1
ATOM 727 C C . LEU A 1 86 ? -8.637 -4.420 11.432 1.00 91.50 86 LEU A C 1
ATOM 729 O O . LEU A 1 86 ? -9.295 -4.387 12.473 1.00 91.50 86 LEU A O 1
ATOM 733 N N . MET A 1 87 ? -7.730 -5.374 11.198 1.00 88.62 87 MET A N 1
ATOM 734 C CA . MET A 1 87 ? -7.417 -6.461 12.135 1.00 88.62 87 MET A CA 1
ATOM 735 C C . MET A 1 87 ? -6.896 -5.932 13.481 1.00 88.62 87 MET A C 1
ATOM 737 O O . MET A 1 87 ? -7.246 -6.455 14.542 1.00 88.62 87 MET A O 1
ATOM 741 N N . MET A 1 88 ? -6.121 -4.844 13.452 1.00 87.88 88 MET A N 1
ATOM 742 C CA . MET A 1 88 ? -5.616 -4.151 14.644 1.00 87.88 88 MET A CA 1
ATOM 743 C C . MET A 1 88 ? -6.660 -3.249 15.322 1.00 87.88 88 MET A C 1
ATOM 745 O O . MET A 1 88 ? -6.328 -2.557 16.285 1.00 87.88 88 MET A O 1
ATOM 749 N N . ARG A 1 89 ? -7.926 -3.303 14.877 1.00 87.00 89 ARG A N 1
ATOM 750 C CA . ARG A 1 89 ? -9.082 -2.582 15.439 1.00 87.00 89 ARG A CA 1
ATOM 751 C C . ARG A 1 89 ? -8.933 -1.060 15.422 1.00 87.00 89 ARG A C 1
ATOM 753 O O . ARG A 1 89 ? -9.380 -0.383 16.345 1.00 87.00 89 ARG A O 1
ATOM 760 N N . MET A 1 90 ? -8.306 -0.524 14.381 1.00 89.69 90 MET A N 1
ATOM 761 C CA . MET A 1 90 ? -8.259 0.920 14.173 1.00 89.69 90 MET A CA 1
ATOM 762 C C . MET A 1 90 ? -9.616 1.500 13.766 1.00 89.69 90 MET A C 1
ATOM 764 O O . MET A 1 90 ? -10.468 0.796 13.220 1.00 89.69 90 MET A O 1
ATOM 768 N N . ASP A 1 91 ? -9.793 2.807 13.982 1.00 89.94 91 ASP A N 1
ATOM 769 C CA . ASP A 1 91 ? -10.977 3.516 13.504 1.00 89.94 91 ASP A CA 1
ATOM 770 C C . ASP A 1 91 ? -11.064 3.482 11.972 1.00 89.94 91 ASP A C 1
ATOM 772 O O . ASP A 1 91 ? -10.103 3.762 11.253 1.00 89.94 91 ASP A O 1
ATOM 776 N N . VAL A 1 92 ? -12.250 3.163 11.455 1.00 91.94 92 VAL A N 1
ATOM 777 C CA . VAL A 1 92 ? -12.475 2.986 10.015 1.00 91.94 92 VAL A CA 1
ATOM 778 C C . VAL A 1 92 ? -12.226 4.278 9.226 1.00 91.94 92 VAL A C 1
ATOM 780 O O . VAL A 1 92 ? -11.774 4.220 8.078 1.00 91.94 92 VAL A O 1
ATOM 783 N N . ASN A 1 93 ? -12.491 5.450 9.810 1.00 92.56 93 ASN A N 1
ATOM 784 C CA . ASN A 1 93 ? -12.242 6.726 9.141 1.00 92.56 93 ASN A CA 1
ATOM 785 C C . ASN A 1 93 ? -10.747 7.027 9.068 1.00 92.56 93 ASN A C 1
ATOM 787 O O . ASN A 1 93 ? -10.281 7.507 8.033 1.00 92.56 93 ASN A O 1
ATOM 791 N N . ASP A 1 94 ? -9.995 6.694 10.114 1.00 92.81 94 ASP A N 1
ATOM 792 C CA . ASP A 1 94 ? -8.538 6.830 10.127 1.00 92.81 94 ASP A CA 1
ATOM 793 C C . ASP A 1 94 ? -7.884 5.923 9.082 1.00 92.81 94 ASP A C 1
ATOM 795 O O . ASP A 1 94 ? 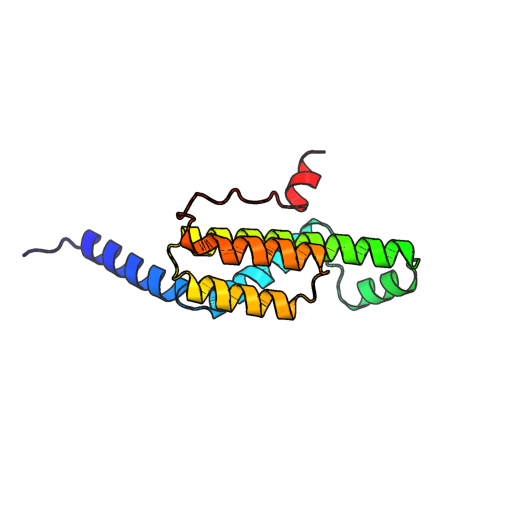-7.057 6.393 8.293 1.00 92.81 94 ASP A O 1
ATOM 799 N N . ILE A 1 95 ? -8.330 4.662 8.988 1.00 94.12 95 ILE A N 1
ATOM 800 C CA . ILE A 1 95 ? -7.906 3.730 7.932 1.00 94.12 95 ILE A CA 1
ATOM 801 C C . ILE A 1 95 ? -8.190 4.340 6.558 1.00 94.12 95 ILE A C 1
ATOM 803 O O . ILE A 1 95 ? -7.290 4.489 5.733 1.00 94.12 95 ILE A O 1
ATOM 807 N N . ARG A 1 96 ? -9.436 4.751 6.306 1.00 95.00 96 ARG A N 1
ATOM 808 C CA . ARG A 1 96 ? -9.853 5.329 5.021 1.00 95.00 96 ARG A CA 1
ATOM 809 C C . ARG A 1 96 ? -9.023 6.552 4.642 1.00 95.00 96 ARG A C 1
ATOM 811 O O . ARG A 1 96 ? -8.592 6.661 3.495 1.00 95.00 96 ARG A O 1
ATOM 818 N N . ASN A 1 97 ? -8.801 7.465 5.582 1.00 94.69 97 ASN A N 1
ATOM 819 C CA . ASN A 1 97 ? -8.042 8.686 5.341 1.00 94.69 97 ASN A CA 1
ATOM 820 C C . ASN A 1 97 ? -6.573 8.378 5.043 1.00 94.69 97 ASN A C 1
ATOM 822 O O . ASN A 1 97 ? -6.025 8.917 4.079 1.00 94.69 97 ASN A O 1
ATOM 826 N N . LYS A 1 98 ? -5.939 7.494 5.824 1.00 95.38 98 LYS A N 1
ATOM 827 C CA . LYS A 1 98 ? -4.537 7.121 5.607 1.00 95.38 98 LYS A CA 1
ATOM 828 C C . LYS A 1 98 ? -4.354 6.365 4.293 1.00 95.38 98 LYS A C 1
ATOM 830 O O . LYS A 1 98 ? -3.515 6.770 3.491 1.00 95.38 98 LYS A O 1
ATOM 835 N N . ILE A 1 99 ? -5.171 5.349 4.018 1.00 96.12 99 ILE A N 1
ATOM 836 C CA . ILE A 1 99 ? -5.067 4.563 2.782 1.00 96.12 99 ILE A CA 1
ATOM 837 C C . ILE A 1 99 ? -5.315 5.438 1.549 1.00 96.12 99 ILE A C 1
ATOM 839 O O . ILE A 1 99 ? -4.585 5.309 0.572 1.00 96.12 99 ILE A O 1
ATOM 843 N N . ARG A 1 100 ? -6.268 6.385 1.581 1.00 95.00 100 ARG A N 1
ATOM 844 C CA . ARG A 1 100 ? -6.472 7.329 0.462 1.00 95.00 100 ARG A CA 1
ATOM 845 C C . ARG A 1 100 ? -5.287 8.263 0.240 1.00 95.00 100 ARG A C 1
ATOM 847 O O . ARG A 1 100 ? -4.971 8.555 -0.910 1.00 95.00 100 ARG A O 1
ATOM 854 N N . ARG A 1 101 ? -4.629 8.725 1.309 1.00 95.00 101 ARG A N 1
ATOM 855 C CA . ARG A 1 101 ? -3.415 9.550 1.193 1.00 95.00 101 ARG A CA 1
ATOM 856 C C . ARG A 1 101 ? -2.272 8.765 0.556 1.00 95.00 101 ARG A C 1
ATOM 858 O O . ARG A 1 101 ? -1.690 9.252 -0.404 1.00 95.00 101 ARG A O 1
ATOM 865 N N . ILE A 1 102 ? -2.013 7.542 1.025 1.00 95.00 102 ILE A N 1
ATOM 866 C CA . ILE A 1 102 ? -0.984 6.676 0.429 1.00 95.00 102 ILE A CA 1
ATOM 867 C C . ILE A 1 102 ? -1.335 6.364 -1.033 1.00 95.00 102 ILE A C 1
ATOM 869 O O . ILE A 1 102 ? -0.486 6.496 -1.910 1.00 95.00 102 ILE A O 1
ATOM 873 N N . LEU A 1 103 ? -2.601 6.038 -1.320 1.00 94.75 103 LEU A N 1
ATOM 874 C CA . LEU A 1 103 ? -3.083 5.769 -2.677 1.00 94.75 103 LEU A CA 1
ATOM 875 C C . LEU A 1 103 ? -2.797 6.935 -3.634 1.00 94.75 103 LEU A C 1
ATOM 877 O O . LEU A 1 103 ? -2.345 6.707 -4.755 1.00 94.75 103 LEU A O 1
ATOM 881 N N . ALA A 1 104 ? -3.041 8.171 -3.188 1.00 93.12 104 ALA A N 1
ATOM 882 C CA . ALA A 1 104 ? -2.756 9.371 -3.969 1.00 93.12 104 ALA A CA 1
ATOM 883 C C . ALA A 1 104 ? -1.251 9.536 -4.250 1.00 93.12 104 ALA A C 1
ATOM 885 O O . ALA A 1 104 ? -0.883 9.937 -5.351 1.00 93.12 104 ALA A O 1
ATOM 886 N N . SER A 1 105 ? -0.387 9.171 -3.300 1.00 92.31 105 SER A N 1
ATOM 887 C CA . SER A 1 105 ? 1.073 9.209 -3.466 1.00 92.31 105 SER A CA 1
ATOM 888 C C . SER A 1 105 ? 1.610 8.113 -4.396 1.00 92.31 105 SER A C 1
ATOM 890 O O . SER A 1 105 ? 2.610 8.324 -5.082 1.00 92.31 105 SER A O 1
ATOM 892 N N . CYS A 1 106 ? 0.957 6.949 -4.460 1.00 90.69 106 CYS A N 1
ATOM 893 C CA . CYS A 1 106 ? 1.400 5.814 -5.276 1.00 90.69 106 CYS A CA 1
ATOM 894 C C . CYS A 1 106 ? 1.176 5.990 -6.788 1.00 90.69 106 CYS A C 1
ATOM 896 O O . CYS A 1 106 ? 1.773 5.246 -7.558 1.00 90.69 106 CYS A O 1
ATOM 898 N N . HIS A 1 107 ? 0.335 6.939 -7.223 1.00 88.50 107 HIS A N 1
ATOM 899 C CA . HIS A 1 107 ? 0.020 7.186 -8.643 1.00 88.50 107 HIS A CA 1
ATOM 900 C C . HIS A 1 107 ? -0.451 5.938 -9.424 1.00 88.50 107 HIS A C 1
ATOM 902 O O . HIS A 1 107 ? -0.160 5.793 -10.610 1.00 88.50 107 HIS A O 1
ATOM 908 N N . LEU A 1 108 ? -1.199 5.044 -8.769 1.00 90.69 108 LEU A N 1
ATOM 909 C CA . LEU A 1 108 ? -1.641 3.780 -9.366 1.00 90.69 108 LEU A CA 1
ATOM 910 C C . LEU A 1 108 ? -2.596 3.985 -10.545 1.00 90.69 108 LEU A C 1
ATOM 912 O O . LEU A 1 108 ? -3.482 4.849 -10.513 1.00 90.69 108 LEU A O 1
ATOM 916 N N . GLY A 1 109 ? -2.519 3.090 -11.532 1.00 90.19 109 GLY A N 1
ATOM 917 C CA . GLY A 1 109 ? -3.507 3.006 -12.602 1.00 90.19 109 GLY A CA 1
ATOM 918 C C . GLY A 1 109 ? -4.953 2.883 -12.090 1.00 90.19 109 GLY A C 1
ATOM 919 O O . GLY A 1 109 ? -5.228 2.308 -11.032 1.00 90.19 109 GLY A O 1
ATOM 920 N N . LEU A 1 110 ? -5.907 3.395 -12.880 1.00 91.19 110 LEU A N 1
ATOM 921 C CA . LEU A 1 110 ? -7.328 3.500 -12.510 1.00 91.19 110 LEU A CA 1
ATOM 922 C C . LEU A 1 110 ? -7.920 2.182 -11.989 1.00 91.19 110 LEU A C 1
ATOM 924 O O . LEU A 1 110 ? -8.619 2.180 -10.980 1.00 91.19 110 LEU A O 1
ATOM 928 N N . HIS A 1 111 ? -7.615 1.068 -12.654 1.00 91.75 111 HIS A N 1
ATOM 929 C CA . HIS A 1 111 ? -8.117 -0.255 -12.286 1.00 91.75 111 HIS A CA 1
ATOM 930 C C . HIS A 1 111 ? -7.729 -0.650 -10.851 1.00 91.75 111 HIS A C 1
ATOM 932 O O . HIS A 1 111 ? -8.581 -1.070 -10.071 1.00 91.75 111 HIS A O 1
ATOM 938 N N . TYR A 1 112 ? -6.460 -0.474 -10.471 1.00 92.50 112 TYR A N 1
ATOM 939 C CA . TYR A 1 112 ? -5.983 -0.818 -9.130 1.00 92.50 112 TYR A CA 1
ATOM 940 C C . TYR A 1 112 ? -6.496 0.160 -8.071 1.00 92.50 112 TYR A C 1
ATOM 942 O O . TYR A 1 112 ? -6.926 -0.259 -6.996 1.00 92.50 112 TYR A O 1
ATOM 950 N N . SER A 1 113 ? -6.543 1.450 -8.407 1.00 93.12 113 SER A N 1
ATOM 951 C CA . SER A 1 113 ? -7.132 2.479 -7.549 1.00 93.12 113 SER A CA 1
ATOM 952 C C . SER A 1 113 ? -8.607 2.208 -7.244 1.00 93.12 113 SER A C 1
ATOM 954 O O . SER A 1 113 ? -9.044 2.367 -6.105 1.00 93.12 113 SER A O 1
ATOM 956 N N . GLN A 1 114 ? -9.389 1.761 -8.230 1.00 93.69 114 GLN A N 1
ATOM 957 C CA . GLN A 1 114 ? -10.795 1.401 -8.031 1.00 93.69 114 GLN A CA 1
ATOM 958 C C . GLN A 1 114 ? -10.954 0.211 -7.084 1.00 93.69 114 GLN A C 1
ATOM 960 O O . GLN A 1 114 ? -11.790 0.275 -6.188 1.00 93.69 114 GLN A O 1
ATOM 965 N N . GLN A 1 115 ? -10.123 -0.830 -7.210 1.00 92.88 115 GLN A N 1
ATOM 966 C CA . GLN A 1 115 ? -10.179 -1.981 -6.299 1.00 92.88 115 GLN A CA 1
ATOM 967 C C . GLN A 1 115 ? -9.992 -1.575 -4.834 1.00 92.88 115 GLN A C 1
ATOM 969 O O . GLN A 1 115 ? -10.713 -2.057 -3.961 1.00 92.88 115 GLN A O 1
ATOM 974 N N . ILE A 1 116 ? -9.039 -0.682 -4.563 1.00 94.44 116 ILE A N 1
ATOM 975 C CA . ILE A 1 116 ? -8.767 -0.204 -3.203 1.00 94.44 116 ILE A CA 1
ATOM 976 C C . ILE A 1 116 ? -9.918 0.668 -2.707 1.00 94.44 116 ILE A C 1
ATOM 978 O O . ILE A 1 116 ? -10.372 0.488 -1.582 1.00 94.44 116 ILE A O 1
ATOM 982 N N . ASN A 1 117 ? -10.449 1.564 -3.541 1.00 94.12 117 ASN A N 1
ATOM 983 C CA . ASN A 1 117 ? -11.600 2.378 -3.150 1.00 94.12 117 ASN A CA 1
ATOM 984 C C . ASN A 1 117 ? -12.835 1.521 -2.829 1.00 94.12 117 ASN A C 1
ATOM 986 O O . ASN A 1 117 ? -13.462 1.748 -1.799 1.00 94.12 117 ASN A O 1
ATOM 990 N N . CYS A 1 118 ? -13.119 0.479 -3.619 1.00 93.31 118 CYS A N 1
ATOM 991 C CA . CYS A 1 118 ? -14.202 -0.458 -3.319 1.00 93.31 118 CYS A CA 1
ATOM 992 C C . CYS A 1 118 ? -14.023 -1.146 -1.957 1.00 93.31 118 CYS A C 1
ATOM 994 O O . CYS A 1 118 ? -15.002 -1.297 -1.228 1.00 93.31 118 CYS A O 1
ATOM 996 N N . LEU A 1 119 ? -12.791 -1.520 -1.586 1.00 92.44 119 LEU A N 1
ATOM 997 C CA . LEU A 1 119 ? -12.502 -2.036 -0.245 1.00 92.44 119 LEU A CA 1
ATOM 998 C C . LEU A 1 119 ? -12.815 -0.980 0.829 1.00 92.44 119 LEU A C 1
ATOM 1000 O O . LEU A 1 119 ? -13.517 -1.273 1.795 1.00 92.44 119 LEU A O 1
ATOM 1004 N N . LEU A 1 120 ? -12.332 0.254 0.651 1.00 92.88 120 LEU A N 1
ATOM 1005 C CA . LEU A 1 120 ? -12.516 1.348 1.617 1.00 92.88 120 LEU A CA 1
ATOM 1006 C C . LEU A 1 120 ? -13.985 1.726 1.852 1.00 92.88 120 LEU A C 1
ATOM 1008 O O . LEU A 1 120 ? -14.352 2.161 2.953 1.00 92.88 120 LEU A O 1
ATOM 1012 N N . ASP A 1 121 ? -14.820 1.569 0.830 1.00 92.31 121 ASP A N 1
ATOM 1013 C CA . ASP A 1 121 ? -16.260 1.813 0.913 1.00 92.31 121 ASP A CA 1
ATOM 1014 C C . ASP A 1 121 ? -16.982 0.700 1.692 1.00 92.31 121 ASP A C 1
ATOM 1016 O O . ASP A 1 121 ? -18.011 0.941 2.327 1.00 92.31 121 ASP A O 1
ATOM 1020 N N . GLN A 1 122 ? -16.422 -0.513 1.705 1.00 90.81 122 GLN A N 1
ATOM 1021 C CA . GLN A 1 122 ? -16.974 -1.673 2.407 1.00 90.81 122 GLN A CA 1
ATOM 1022 C C . GLN A 1 122 ? -16.482 -1.813 3.854 1.00 90.81 122 GLN A C 1
ATOM 1024 O O . GLN A 1 122 ? -17.113 -2.539 4.617 1.00 90.81 122 GLN A O 1
ATOM 1029 N N . LEU A 1 123 ? -15.437 -1.087 4.270 1.00 89.12 123 LEU A N 1
ATOM 1030 C CA . LEU A 1 123 ? -14.823 -1.229 5.602 1.00 89.12 123 LEU A CA 1
ATOM 1031 C C . LEU A 1 123 ? -15.805 -1.150 6.782 1.00 89.12 123 LEU A C 1
ATOM 1033 O O . LEU A 1 123 ? -15.621 -1.861 7.758 1.00 89.12 123 LEU A O 1
ATOM 1037 N N . HIS A 1 124 ? -16.869 -0.342 6.710 1.00 86.19 124 HIS A N 1
ATOM 1038 C CA . HIS A 1 124 ? -17.856 -0.266 7.803 1.00 86.19 124 HIS A CA 1
ATOM 1039 C C . HIS A 1 124 ? -18.679 -1.548 7.994 1.00 86.19 124 HIS A C 1
ATOM 1041 O O . HIS A 1 124 ? -19.315 -1.711 9.031 1.00 86.19 124 HIS A O 1
ATOM 1047 N N . LYS A 1 125 ? -18.728 -2.417 6.981 1.00 85.94 125 LYS A N 1
ATOM 1048 C CA . LYS A 1 125 ? -19.482 -3.678 6.999 1.00 85.94 125 LYS A CA 1
ATOM 1049 C C . LYS A 1 125 ? -18.604 -4.877 7.352 1.00 85.94 125 LYS A C 1
ATOM 1051 O O . LYS A 1 125 ? -19.144 -5.953 7.575 1.00 85.94 125 LYS A O 1
ATOM 1056 N N . LEU A 1 126 ? -17.286 -4.692 7.353 1.00 83.81 126 LEU A N 1
ATOM 1057 C CA . LEU A 1 126 ? -16.298 -5.748 7.527 1.00 83.81 126 LEU A CA 1
ATOM 1058 C C . LEU A 1 126 ? -15.822 -5.769 8.979 1.00 83.81 126 LEU A C 1
ATOM 1060 O O . LEU A 1 126 ? -15.521 -4.727 9.563 1.00 83.81 126 LEU A O 1
ATOM 1064 N N . GLN A 1 127 ? -15.753 -6.958 9.563 1.00 77.12 127 GLN A N 1
ATOM 1065 C CA . GLN A 1 127 ? -15.098 -7.196 10.842 1.00 77.12 127 GLN A CA 1
ATOM 1066 C C . GLN A 1 127 ? -13.607 -7.501 10.641 1.00 77.12 127 GLN A C 1
ATOM 1068 O O . GLN A 1 127 ? -13.135 -7.722 9.528 1.00 77.12 127 GLN A O 1
ATOM 1073 N N . ALA A 1 128 ? -12.858 -7.506 11.746 1.00 70.31 128 ALA A N 1
ATOM 1074 C CA . ALA A 1 128 ? -11.394 -7.563 11.787 1.00 70.31 128 ALA A CA 1
ATOM 1075 C C . ALA A 1 128 ? -10.739 -8.602 10.850 1.00 70.31 128 ALA A C 1
ATOM 1077 O O . ALA A 1 128 ? -9.706 -8.299 10.262 1.00 70.31 128 ALA A O 1
ATOM 1078 N N . ASN A 1 129 ? -11.335 -9.790 10.694 1.00 79.88 129 ASN A N 1
ATOM 1079 C CA . ASN A 1 129 ? -10.781 -10.897 9.903 1.00 79.88 129 ASN A CA 1
ATOM 1080 C C . ASN A 1 129 ? -11.596 -11.222 8.639 1.00 79.88 129 ASN A C 1
ATOM 1082 O O . ASN A 1 129 ? -11.388 -12.274 8.042 1.00 79.88 129 ASN A O 1
ATOM 1086 N N . ASP A 1 130 ? -12.505 -10.342 8.218 1.00 82.94 130 ASP A N 1
ATOM 1087 C CA . ASP A 1 130 ? -13.378 -10.600 7.062 1.00 82.94 130 ASP A CA 1
ATOM 1088 C C . ASP A 1 130 ? -12.685 -10.331 5.713 1.00 82.94 130 ASP A C 1
ATOM 1090 O O . ASP A 1 130 ? -13.278 -10.535 4.654 1.00 82.94 130 ASP A O 1
ATOM 1094 N N . ILE A 1 131 ? -11.440 -9.841 5.731 1.00 86.00 131 ILE A N 1
ATOM 1095 C CA . ILE A 1 131 ? -10.675 -9.513 4.526 1.00 86.00 131 ILE A CA 1
ATOM 1096 C C . ILE A 1 131 ? -9.587 -10.563 4.303 1.00 86.00 131 ILE A C 1
ATOM 1098 O O . ILE A 1 131 ? -8.588 -10.603 5.023 1.00 86.00 131 ILE A O 1
ATOM 1102 N N . ASP A 1 132 ? -9.742 -11.354 3.242 1.00 87.06 132 ASP A N 1
ATOM 1103 C CA . ASP A 1 132 ? -8.701 -12.271 2.785 1.00 87.06 132 ASP A CA 1
ATOM 1104 C C . ASP A 1 132 ? -7.496 -11.498 2.236 1.00 87.06 132 ASP A C 1
ATOM 1106 O O . ASP A 1 132 ? -7.599 -10.724 1.277 1.00 87.06 132 ASP A O 1
ATOM 1110 N N . LEU A 1 133 ? -6.325 -11.735 2.829 1.00 88.69 133 LEU A N 1
ATOM 1111 C CA . LEU A 1 13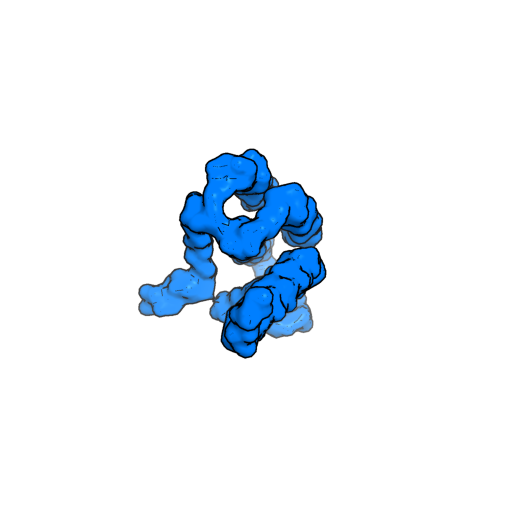3 ? -5.077 -11.130 2.378 1.00 88.69 133 LEU A CA 1
ATOM 1112 C C . LEU A 1 133 ? -4.710 -11.622 0.976 1.00 88.69 133 LEU A C 1
ATOM 1114 O O . LEU A 1 133 ? -4.727 -12.819 0.674 1.00 88.69 133 LEU A O 1
ATOM 1118 N N . LYS A 1 134 ? -4.290 -10.690 0.123 1.00 90.56 134 LYS A N 1
ATOM 1119 C CA . LYS A 1 134 ? -3.790 -11.014 -1.210 1.00 90.56 134 LYS A CA 1
ATOM 1120 C C . LYS A 1 134 ? -2.376 -11.597 -1.108 1.00 90.56 134 LYS A C 1
ATOM 1122 O O . LYS A 1 134 ? -1.547 -11.066 -0.364 1.00 90.56 134 LYS A O 1
ATOM 1127 N N . PRO A 1 135 ? -2.059 -12.668 -1.858 1.00 87.69 135 PRO A N 1
ATOM 1128 C CA . PRO A 1 135 ? -0.725 -13.245 -1.845 1.00 87.69 135 PRO A CA 1
ATOM 1129 C C . PRO A 1 135 ? 0.294 -12.273 -2.447 1.00 87.69 135 PRO A C 1
ATOM 1131 O O . PRO A 1 135 ? 0.069 -11.696 -3.510 1.00 87.69 135 PRO A O 1
ATOM 1134 N N . MET A 1 136 ? 1.436 -12.152 -1.775 1.00 84.69 136 MET A N 1
ATOM 1135 C CA . MET A 1 136 ? 2.580 -11.364 -2.231 1.00 84.69 136 MET A CA 1
ATOM 1136 C C . MET A 1 136 ? 3.197 -11.966 -3.497 1.00 84.69 136 MET A C 1
ATOM 1138 O O . MET A 1 136 ? 3.188 -13.189 -3.680 1.00 84.69 136 MET A O 1
ATOM 1142 N N . VAL A 1 137 ? 3.743 -11.116 -4.369 1.00 80.00 137 VAL A N 1
ATOM 1143 C CA . VAL A 1 137 ? 4.333 -11.553 -5.645 1.00 80.00 137 VAL A CA 1
ATOM 1144 C C . VAL A 1 137 ? 5.567 -12.418 -5.389 1.00 80.00 137 VAL A C 1
ATOM 1146 O O . VAL A 1 137 ? 5.690 -13.488 -5.989 1.00 80.00 137 VAL A O 1
ATOM 1149 N N . SER A 1 138 ? 6.406 -12.026 -4.428 1.00 80.62 138 SER A N 1
ATOM 1150 C CA . SER A 1 138 ? 7.577 -12.786 -3.975 1.00 80.62 138 SER A CA 1
ATOM 1151 C C . SER A 1 138 ? 7.238 -14.242 -3.605 1.00 80.62 138 SER A C 1
ATOM 1153 O O . SER A 1 138 ? 7.890 -15.190 -4.051 1.00 80.62 138 SER A O 1
ATOM 1155 N N . ARG A 1 139 ? 6.138 -14.453 -2.870 1.00 75.62 139 ARG A N 1
ATOM 1156 C CA . ARG A 1 139 ? 5.667 -15.780 -2.431 1.00 75.62 139 ARG A CA 1
ATOM 1157 C C . ARG A 1 139 ? 5.240 -16.679 -3.594 1.00 75.62 139 ARG A C 1
ATOM 1159 O O . ARG A 1 139 ? 5.339 -17.901 -3.498 1.00 75.62 139 ARG A O 1
ATOM 1166 N N . LEU A 1 140 ? 4.745 -16.102 -4.688 1.00 71.31 140 LEU A N 1
ATOM 1167 C CA . LEU A 1 140 ? 4.393 -16.865 -5.890 1.00 71.31 140 LEU A CA 1
ATOM 1168 C C . LEU A 1 140 ? 5.639 -17.309 -6.668 1.00 71.31 140 LEU A C 1
ATOM 1170 O O . LEU A 1 140 ? 5.590 -18.331 -7.350 1.00 71.31 140 LEU A O 1
ATOM 1174 N N . MET A 1 141 ? 6.748 -16.575 -6.549 1.00 66.38 141 MET A N 1
ATOM 1175 C CA . MET A 1 141 ? 8.019 -16.912 -7.196 1.00 66.38 141 MET A CA 1
ATOM 1176 C C . MET A 1 141 ? 8.744 -18.061 -6.486 1.00 66.38 141 MET A C 1
ATOM 1178 O O . MET A 1 141 ? 9.319 -18.905 -7.160 1.00 66.38 141 MET A O 1
ATOM 1182 N N . GLN A 1 142 ? 8.644 -18.148 -5.155 1.00 60.88 142 GLN A N 1
ATOM 1183 C CA . GLN A 1 142 ? 9.245 -19.226 -4.351 1.00 60.88 142 GLN A CA 1
ATOM 1184 C C . GLN A 1 142 ? 8.543 -20.592 -4.475 1.00 60.88 142 GLN A C 1
ATOM 1186 O O . GLN A 1 142 ? 9.060 -21.591 -3.989 1.00 60.88 142 GLN A O 1
ATOM 1191 N N . LYS A 1 143 ? 7.349 -20.651 -5.082 1.00 54.97 143 LYS A N 1
ATOM 1192 C CA . LYS A 1 143 ? 6.610 -21.907 -5.325 1.00 54.97 143 LYS A CA 1
ATOM 1193 C C . LYS A 1 143 ? 6.978 -22.596 -6.649 1.00 54.97 143 LYS A C 1
ATOM 1195 O O . LYS A 1 143 ? 6.312 -23.564 -7.016 1.00 54.97 143 LYS A O 1
ATOM 1200 N N . LYS A 1 144 ? 7.969 -22.081 -7.376 1.00 42.28 144 LYS A N 1
ATOM 1201 C CA . LYS A 1 144 ? 8.547 -22.706 -8.572 1.00 42.28 144 LYS A CA 1
ATOM 1202 C C . LYS A 1 144 ? 9.852 -23.395 -8.219 1.00 42.28 144 LYS A C 1
ATOM 1204 O O . LYS A 1 144 ? 10.101 -24.449 -8.836 1.00 42.28 144 LYS A O 1
#

Sequence (144 aa):
QRLYLFEWFISDLEKLRHSLWANLQFWEDVFLDAVAQERDMVGMDQGTVEMMKRYSTLSRVERKRLQLDEDRLLSTLLFNLAAFMLMMRMDVNDIRNKIRRILASCHLGLHYSQQINCLLDQLHKLQANDIDLKPMVSRLMQKK

Radius of gyration: 18.87 Å; chains: 1; bounding box: 41×32×70 Å

Secondary structure (DSSP, 8-state):
-PPPHHHHHHHHHHHHHHHHHH-HHHHHHHHHHHHHHHHHHTT--S-HHHHHHHHHHS-HHHHHHHHHHHHHHHHHHHHHHHHHHHHTT--HHHHHHHHHHHHHHHT--HHHHHHHHHHHHHGGG--TT-SPPPPPHHHHHTT-

pLDDT: mean 86.07, std 9.45, range [42.28, 96.12]